Protein AF-A0A497ER72-F1 (afdb_monomer_lite)

Radius of gyration: 13.81 Å; chains: 1; bounding box: 29×17×36 Å

Organism: NCBI:txid2056631

Secondary structure (DSSP, 8-state):
---------SEEEEEEEEETTEEEEEEEETTT--EEEEETTS-EEEE------------

Structure (mmCIF, N/CA/C/O backbone):
data_AF-A0A497ER72-F1
#
_entry.id   AF-A0A497ER72-F1
#
loop_
_atom_site.group_PDB
_atom_site.id
_atom_site.type_symbol
_atom_site.label_atom_id
_atom_site.label_alt_id
_atom_site.label_comp_id
_atom_site.label_asym_id
_atom_site.label_entity_id
_atom_site.label_seq_id
_atom_site.pdbx_PDB_ins_code
_atom_site.Cartn_x
_atom_site.Cartn_y
_atom_site.Cartn_z
_atom_site.occupancy
_atom_site.B_iso_or_equiv
_atom_site.auth_seq_id
_atom_site.auth_comp_id
_atom_site.auth_asym_id
_atom_site.auth_atom_id
_atom_site.pdbx_PDB_model_num
ATOM 1 N N . MET A 1 1 ? -4.595 -6.354 24.044 1.00 45.50 1 MET A N 1
ATOM 2 C CA . MET A 1 1 ? -4.452 -7.004 22.727 1.00 45.50 1 MET A CA 1
ATOM 3 C C . MET A 1 1 ? -5.578 -6.506 21.858 1.00 45.50 1 MET A C 1
ATOM 5 O O . MET A 1 1 ? -6.710 -6.631 22.284 1.00 45.50 1 MET A O 1
ATOM 9 N N . ASN A 1 2 ? -5.261 -5.918 20.712 1.00 41.69 2 ASN A N 1
ATOM 10 C CA . ASN A 1 2 ? -6.035 -6.117 19.494 1.00 41.69 2 ASN A CA 1
ATOM 11 C C . ASN A 1 2 ? -5.108 -5.665 18.357 1.00 41.69 2 ASN A C 1
ATOM 13 O O . ASN A 1 2 ? -5.129 -4.527 17.907 1.00 41.69 2 ASN A O 1
ATOM 17 N N . ASN A 1 3 ? -4.208 -6.579 17.965 1.00 53.72 3 ASN A N 1
ATOM 18 C CA . ASN A 1 3 ? -3.690 -6.642 16.597 1.00 53.72 3 ASN A CA 1
ATOM 19 C C . ASN A 1 3 ? -4.911 -6.978 15.730 1.00 53.72 3 ASN A C 1
ATOM 21 O O . ASN A 1 3 ? -5.116 -8.123 15.329 1.00 53.72 3 ASN A O 1
ATOM 25 N N . GLU A 1 4 ? -5.832 -6.021 15.608 1.00 56.81 4 GLU A N 1
ATOM 26 C CA . GLU A 1 4 ? -7.027 -6.176 14.794 1.00 56.81 4 GLU A CA 1
ATOM 27 C C . GLU A 1 4 ? -6.503 -6.428 13.403 1.00 56.81 4 GLU A C 1
ATOM 29 O O . GLU A 1 4 ? -5.722 -5.626 12.893 1.00 56.81 4 GLU A O 1
ATOM 34 N N . LYS A 1 5 ? -6.862 -7.585 12.848 1.00 67.50 5 LYS A N 1
ATOM 35 C CA . LYS A 1 5 ? -6.561 -7.974 11.477 1.00 67.50 5 LYS A CA 1
ATOM 36 C C . LYS A 1 5 ? -7.096 -6.873 10.566 1.00 67.50 5 LYS A C 1
ATOM 38 O O . LYS A 1 5 ? -8.253 -6.904 10.156 1.00 67.50 5 LYS A O 1
ATOM 43 N N . CYS A 1 6 ? -6.289 -5.847 10.330 1.00 80.69 6 CYS A N 1
ATOM 44 C CA . CYS A 1 6 ? -6.673 -4.728 9.504 1.00 80.69 6 CYS A CA 1
ATOM 45 C C . CYS A 1 6 ? -6.665 -5.257 8.081 1.00 80.69 6 CYS A C 1
ATOM 47 O O . CYS A 1 6 ? -5.618 -5.598 7.548 1.00 80.69 6 CYS A O 1
ATOM 49 N N . SER A 1 7 ? -7.838 -5.348 7.462 1.00 84.94 7 SER A N 1
ATOM 50 C CA . SER A 1 7 ? -7.963 -5.865 6.096 1.00 84.94 7 SER A CA 1
ATOM 51 C C . SER A 1 7 ? -7.365 -4.928 5.040 1.00 84.94 7 SER A C 1
ATOM 53 O O . SER A 1 7 ? -7.424 -5.242 3.860 1.00 84.94 7 SER A O 1
ATOM 55 N N . HIS A 1 8 ? -6.865 -3.754 5.449 1.00 88.44 8 HIS A N 1
ATOM 56 C CA . HIS A 1 8 ? -6.265 -2.727 4.592 1.00 88.44 8 HIS A CA 1
ATOM 57 C C . HIS A 1 8 ? -7.097 -2.343 3.362 1.00 88.44 8 HIS A C 1
ATOM 59 O O . HIS A 1 8 ? -6.555 -1.951 2.338 1.00 88.44 8 HIS A O 1
ATOM 65 N N . GLY A 1 9 ? -8.428 -2.401 3.466 1.00 86.88 9 GLY A N 1
ATOM 66 C CA . GLY A 1 9 ? -9.318 -2.080 2.342 1.00 86.88 9 GLY A CA 1
ATOM 67 C C . GLY A 1 9 ? -9.308 -0.605 1.920 1.00 86.88 9 GLY A C 1
ATOM 68 O O . GLY A 1 9 ? -9.753 -0.284 0.826 1.00 86.88 9 GLY A O 1
ATOM 69 N N . GLU A 1 10 ? -8.797 0.294 2.770 1.00 93.25 10 GLU A N 1
ATOM 70 C CA . GLU A 1 10 ? -8.708 1.731 2.488 1.00 93.25 10 GLU A CA 1
ATOM 71 C C . GLU A 1 10 ? -7.266 2.209 2.668 1.00 93.25 10 GLU A C 1
AT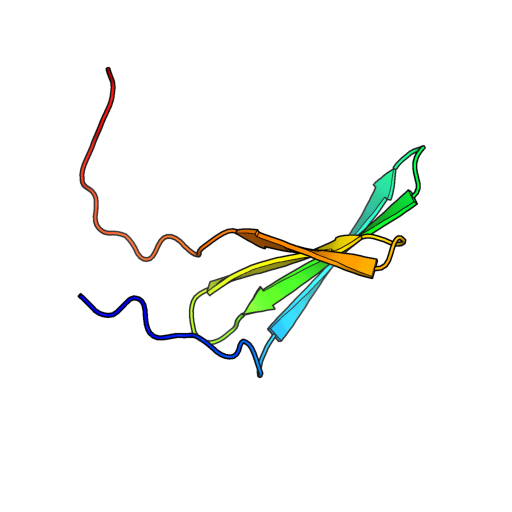OM 73 O O . GLU A 1 10 ? -6.767 2.345 3.795 1.00 93.25 10 GLU A O 1
ATOM 78 N N . VAL A 1 11 ? -6.595 2.451 1.541 1.00 94.88 11 VAL A N 1
ATOM 79 C CA . VAL A 1 11 ? -5.194 2.872 1.482 1.00 94.88 11 VAL A CA 1
ATOM 80 C C . VAL A 1 11 ? -5.022 4.157 0.679 1.00 94.88 11 VAL A C 1
ATOM 82 O O . VAL A 1 11 ? -5.782 4.460 -0.236 1.00 94.88 11 VAL A O 1
ATOM 85 N N . GLU A 1 12 ? -4.001 4.921 1.038 1.00 96.56 12 GLU A N 1
ATOM 86 C CA . GLU A 1 12 ? -3.525 6.103 0.335 1.00 96.56 12 GLU A CA 1
ATOM 87 C C . GLU A 1 12 ? -2.258 5.768 -0.432 1.00 96.56 12 GLU A C 1
ATOM 89 O O . GLU A 1 12 ? -1.338 5.197 0.142 1.00 96.56 12 GLU A O 1
ATOM 94 N N . PHE A 1 13 ? -2.177 6.141 -1.702 1.00 96.25 13 PHE A N 1
ATOM 95 C CA . PHE A 1 13 ? -0.927 6.027 -2.438 1.00 96.25 13 PHE A CA 1
ATOM 96 C C . PHE A 1 13 ? 0.053 7.111 -1.973 1.00 96.25 13 PHE A C 1
ATOM 98 O O . PHE A 1 13 ? -0.262 8.297 -2.038 1.00 96.25 13 PHE A O 1
ATOM 105 N N . LEU A 1 14 ? 1.228 6.694 -1.503 1.00 95.94 14 LEU A N 1
ATOM 106 C CA . LEU A 1 14 ? 2.279 7.599 -1.035 1.00 95.94 14 LEU A CA 1
ATOM 107 C C . LEU A 1 14 ? 3.267 7.959 -2.144 1.00 95.94 14 LEU A C 1
ATOM 109 O O . LEU A 1 14 ? 3.800 9.065 -2.157 1.00 95.94 14 LEU A O 1
ATOM 113 N N . GLY A 1 15 ? 3.533 7.026 -3.059 1.00 96.06 15 GLY A N 1
ATOM 114 C CA . GLY A 1 15 ? 4.516 7.238 -4.108 1.00 96.06 15 GLY A CA 1
ATOM 115 C C . GLY A 1 15 ? 5.103 5.954 -4.671 1.00 96.06 15 GLY A C 1
ATOM 116 O O . GLY A 1 15 ? 4.745 4.837 -4.287 1.00 96.06 15 GLY A O 1
ATOM 117 N N . ILE A 1 16 ? 6.020 6.152 -5.611 1.00 95.62 16 ILE A N 1
ATOM 118 C CA . ILE A 1 16 ? 6.794 5.100 -6.258 1.00 95.62 16 ILE A CA 1
ATOM 119 C C . ILE A 1 16 ? 8.278 5.377 -6.041 1.00 95.62 16 ILE A C 1
ATOM 121 O O . ILE A 1 16 ? 8.738 6.493 -6.277 1.00 95.62 16 ILE A O 1
ATOM 125 N N . GLU A 1 17 ? 9.021 4.339 -5.686 1.00 94.12 17 GLU A N 1
ATOM 126 C CA . GLU A 1 17 ? 10.479 4.316 -5.744 1.00 94.12 17 GLU A CA 1
ATOM 127 C C . GLU A 1 17 ? 10.908 3.453 -6.934 1.00 94.12 17 GLU A C 1
ATOM 129 O O . GLU A 1 17 ? 10.420 2.336 -7.110 1.00 94.12 17 GLU A O 1
ATOM 134 N N . ARG A 1 18 ? 11.798 3.979 -7.779 1.00 93.31 18 ARG A N 1
ATOM 135 C CA . ARG A 1 18 ? 12.392 3.237 -8.898 1.00 93.31 18 ARG A CA 1
ATOM 136 C C . ARG A 1 18 ? 13.849 2.965 -8.564 1.00 93.31 18 ARG A C 1
ATOM 138 O O . ARG A 1 18 ? 14.645 3.901 -8.524 1.00 93.31 18 ARG A O 1
ATOM 145 N N . GLY A 1 19 ? 14.176 1.707 -8.311 1.00 85.75 19 GLY A N 1
ATOM 146 C CA . GLY A 1 19 ? 15.540 1.247 -8.089 1.00 85.75 19 GLY A CA 1
ATOM 147 C C . GLY A 1 19 ? 16.098 0.521 -9.309 1.00 85.75 19 GLY A C 1
ATOM 148 O O . GLY A 1 19 ? 15.390 0.248 -10.276 1.00 85.75 19 GLY A O 1
ATOM 149 N N . SER A 1 20 ? 17.376 0.155 -9.241 1.00 81.19 20 SER A N 1
ATOM 150 C CA . SER A 1 20 ? 18.050 -0.609 -10.300 1.00 81.19 20 SER A CA 1
ATOM 151 C C . SER A 1 20 ? 17.429 -1.990 -10.545 1.00 81.19 20 SER A C 1
ATOM 153 O O . SER A 1 20 ? 17.532 -2.506 -11.652 1.00 81.19 20 SER A O 1
ATOM 155 N N . SER A 1 21 ? 16.784 -2.574 -9.527 1.00 76.00 21 SER A N 1
ATOM 156 C CA . SER A 1 21 ? 16.161 -3.906 -9.589 1.00 76.00 21 SER A CA 1
ATOM 157 C C . SER A 1 21 ? 14.641 -3.888 -9.790 1.00 76.00 21 SER A C 1
ATOM 159 O O . SER A 1 21 ? 14.038 -4.954 -9.789 1.00 76.00 21 SER A O 1
ATOM 161 N N . GLY A 1 22 ? 14.008 -2.718 -9.944 1.00 87.5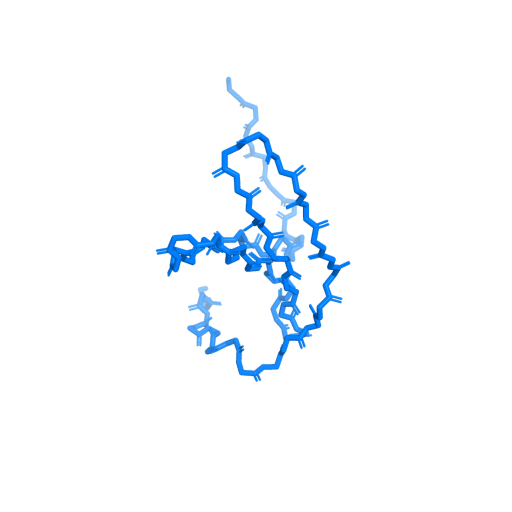0 22 GLY A N 1
ATOM 162 C CA . GLY A 1 22 ? 12.567 -2.634 -10.201 1.00 87.50 22 GLY A CA 1
ATOM 163 C C . GLY A 1 22 ? 11.868 -1.456 -9.527 1.00 87.50 22 GLY A C 1
ATOM 164 O O . GLY A 1 22 ? 12.492 -0.494 -9.068 1.00 87.50 22 GLY A O 1
ATOM 165 N N . VAL A 1 23 ? 10.538 -1.532 -9.487 1.00 91.56 23 VAL A N 1
ATOM 166 C CA . VAL A 1 23 ? 9.658 -0.464 -9.001 1.00 91.56 23 VAL A CA 1
ATOM 167 C C . VAL A 1 23 ? 8.921 -0.900 -7.734 1.00 91.56 23 VAL A C 1
ATOM 169 O O . VAL A 1 23 ? 8.211 -1.902 -7.736 1.00 91.56 23 VAL A O 1
ATOM 172 N N . ASN A 1 24 ? 9.026 -0.107 -6.668 1.00 93.44 24 ASN A N 1
ATOM 173 C CA . ASN A 1 24 ? 8.263 -0.285 -5.432 1.00 93.44 24 ASN A CA 1
ATOM 174 C C . ASN A 1 24 ? 7.160 0.772 -5.338 1.00 93.44 24 ASN A C 1
ATOM 176 O O . ASN A 1 24 ? 7.409 1.965 -5.514 1.00 93.44 24 ASN A O 1
ATOM 180 N N . LYS A 1 25 ? 5.931 0.346 -5.041 1.00 95.44 25 LYS A N 1
ATOM 181 C CA . LYS A 1 25 ? 4.778 1.222 -4.796 1.00 95.44 25 LYS A CA 1
ATOM 182 C C . LYS A 1 25 ? 4.449 1.227 -3.314 1.00 95.44 25 LYS A C 1
ATOM 184 O O . LYS A 1 25 ? 4.273 0.168 -2.718 1.00 95.44 25 LYS A O 1
ATOM 189 N N . TYR A 1 26 ? 4.308 2.413 -2.745 1.00 96.31 26 TYR A N 1
ATOM 190 C CA . TYR A 1 26 ? 4.045 2.594 -1.324 1.00 96.31 26 TYR A CA 1
ATOM 191 C C . TYR A 1 26 ? 2.607 3.043 -1.120 1.00 96.31 26 TYR A C 1
ATOM 193 O O . TYR A 1 26 ? 2.142 4.000 -1.746 1.00 96.31 26 TYR A O 1
ATOM 201 N N . TYR A 1 27 ? 1.919 2.374 -0.204 1.00 96.00 27 TYR A N 1
ATOM 202 C CA . TYR A 1 27 ? 0.550 2.677 0.176 1.00 96.00 27 TYR A CA 1
ATOM 203 C C . TYR A 1 27 ? 0.446 2.777 1.693 1.00 96.00 27 TYR A C 1
ATOM 205 O O . TYR A 1 27 ? 1.023 1.968 2.404 1.00 96.00 27 TYR A O 1
ATOM 213 N N . ARG A 1 28 ? -0.312 3.729 2.226 1.00 94.56 28 ARG A N 1
ATOM 214 C CA . ARG A 1 28 ? -0.573 3.850 3.662 1.00 94.56 28 ARG A CA 1
ATOM 215 C C . ARG A 1 28 ? -2.010 3.491 3.967 1.00 94.56 28 ARG A C 1
ATOM 217 O O . ARG A 1 28 ? -2.922 4.120 3.442 1.00 94.56 28 ARG A O 1
ATOM 224 N N . CYS A 1 29 ? -2.243 2.547 4.865 1.00 93.69 29 CYS A N 1
ATOM 225 C CA . CYS A 1 29 ? -3.584 2.284 5.357 1.00 93.69 29 CYS A CA 1
ATOM 226 C C . CYS A 1 29 ? -4.111 3.497 6.132 1.00 93.69 29 CYS A C 1
ATOM 228 O O . CYS A 1 29 ? -3.524 3.907 7.136 1.00 93.69 29 CYS A O 1
ATOM 230 N N . LYS A 1 30 ? -5.262 4.034 5.716 1.00 91.56 30 LYS A N 1
ATOM 231 C CA . LYS A 1 30 ? -5.903 5.171 6.396 1.00 91.56 30 LYS A CA 1
ATOM 232 C C . LYS A 1 30 ? -6.486 4.797 7.765 1.00 91.56 30 LYS A C 1
ATOM 234 O O . LYS A 1 30 ? -6.721 5.678 8.583 1.00 91.56 30 LYS A O 1
ATOM 239 N N . LYS A 1 31 ? -6.687 3.499 8.036 1.00 90.00 31 LYS A N 1
ATOM 240 C CA . LYS A 1 31 ? -7.277 2.988 9.289 1.00 90.00 31 LYS A CA 1
ATOM 241 C C . LYS A 1 31 ? -6.242 2.767 10.389 1.00 90.00 31 LYS A C 1
ATOM 243 O O . LYS A 1 31 ? -6.365 3.314 11.484 1.00 90.00 31 LYS A O 1
ATOM 248 N N . CYS A 1 32 ? -5.230 1.945 10.110 1.00 89.12 32 CYS A N 1
ATOM 249 C CA . CYS A 1 32 ? -4.216 1.567 11.099 1.00 89.12 32 CYS A CA 1
ATOM 250 C C . CYS A 1 32 ? -2.911 2.362 10.964 1.00 89.12 32 CYS A C 1
ATOM 252 O O . CYS A 1 32 ? -2.110 2.379 11.895 1.00 89.12 32 CYS A O 1
ATOM 254 N N . GLY A 1 33 ? -2.699 3.042 9.835 1.00 90.06 33 GLY A N 1
ATOM 255 C CA . GLY A 1 33 ? -1.468 3.775 9.560 1.00 90.06 33 GLY A CA 1
ATOM 256 C C . GLY A 1 33 ? -0.298 2.904 9.103 1.00 90.06 33 GLY A C 1
ATOM 257 O O . GLY A 1 33 ? 0.784 3.457 8.924 1.00 90.06 33 GLY A O 1
ATOM 258 N N . ALA A 1 3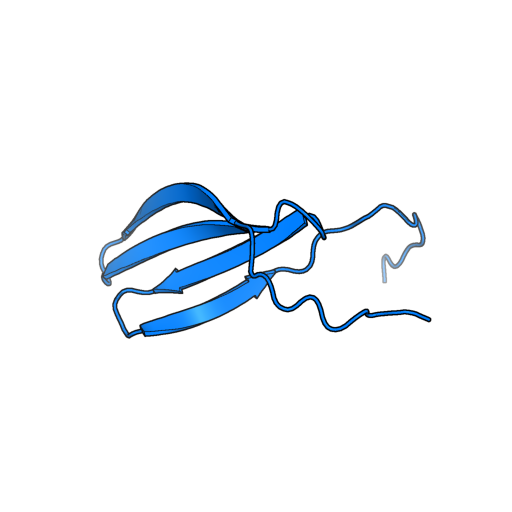4 ? -0.498 1.593 8.910 1.00 92.25 34 ALA A N 1
ATOM 259 C CA . ALA A 1 34 ? 0.511 0.704 8.336 1.00 92.25 34 ALA A CA 1
ATOM 260 C C . ALA A 1 34 ? 0.879 1.124 6.910 1.00 92.25 34 ALA A C 1
ATOM 262 O O . ALA A 1 34 ? 0.042 1.662 6.179 1.00 92.25 34 ALA A O 1
ATOM 263 N N . VAL A 1 35 ? 2.121 0.863 6.518 1.00 94.56 35 VAL A N 1
ATOM 264 C CA . VAL A 1 35 ? 2.619 1.103 5.163 1.00 94.56 35 VAL A CA 1
ATOM 265 C C . VAL A 1 35 ? 2.757 -0.235 4.451 1.00 94.56 35 VAL A C 1
ATOM 267 O O . VAL A 1 35 ? 3.423 -1.139 4.939 1.00 94.56 35 VAL A O 1
ATOM 270 N N . LEU A 1 36 ? 2.117 -0.356 3.298 1.00 94.44 36 LEU A N 1
ATOM 271 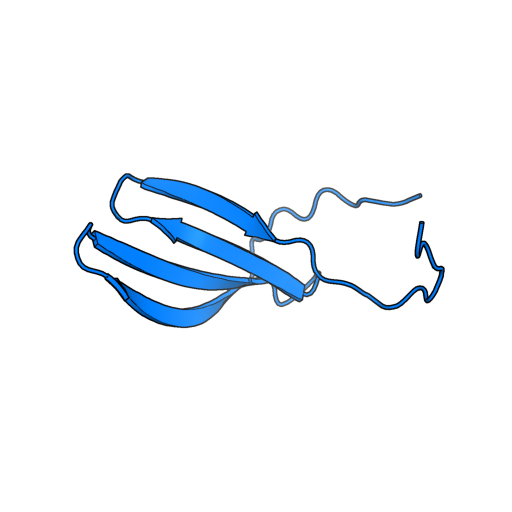C CA . LEU A 1 36 ? 2.204 -1.495 2.403 1.00 94.44 36 LEU A CA 1
ATOM 272 C C . LEU A 1 36 ? 3.147 -1.151 1.253 1.00 94.44 36 LEU A C 1
ATOM 274 O O . LEU A 1 36 ? 2.982 -0.114 0.606 1.00 94.44 36 LEU A O 1
ATOM 278 N N . VAL A 1 37 ? 4.111 -2.022 0.985 1.00 95.00 37 VAL A N 1
ATOM 279 C CA . VAL A 1 37 ? 5.064 -1.886 -0.118 1.00 95.00 37 VAL A CA 1
ATOM 280 C C . VAL A 1 37 ? 4.793 -3.003 -1.110 1.00 95.00 37 VAL A C 1
ATOM 282 O O . VAL A 1 37 ? 4.945 -4.174 -0.776 1.00 95.00 37 VAL A O 1
ATOM 285 N N . LEU A 1 38 ? 4.363 -2.643 -2.314 1.00 94.38 38 LEU A N 1
ATOM 286 C CA . LEU A 1 38 ? 4.141 -3.579 -3.408 1.00 94.38 38 LEU A CA 1
ATOM 287 C C . LEU A 1 38 ? 5.304 -3.476 -4.390 1.00 94.38 38 LEU A C 1
ATOM 289 O O . LEU A 1 38 ? 5.457 -2.452 -5.064 1.00 94.38 38 LEU A O 1
ATOM 293 N N . SER A 1 39 ? 6.103 -4.531 -4.468 1.00 92.00 39 SER A N 1
ATOM 294 C CA . SER A 1 39 ? 7.196 -4.645 -5.431 1.00 92.00 39 SER A CA 1
ATOM 295 C C . SER A 1 39 ? 6.681 -5.059 -6.808 1.00 92.00 39 SER A C 1
ATOM 297 O O . SER A 1 39 ? 5.611 -5.658 -6.940 1.00 92.00 39 SER A O 1
ATOM 299 N N . GLU A 1 40 ? 7.454 -4.756 -7.847 1.00 90.44 40 GLU A N 1
ATOM 300 C CA . GLU A 1 40 ? 7.130 -5.104 -9.236 1.00 90.44 40 GLU A CA 1
ATOM 301 C C . GLU A 1 40 ? 6.962 -6.616 -9.457 1.00 90.44 40 GLU A C 1
ATOM 303 O O . GLU A 1 40 ? 6.127 -7.034 -10.255 1.00 90.44 40 GLU A O 1
ATOM 308 N N . GLU A 1 41 ? 7.665 -7.435 -8.672 1.00 88.00 41 GLU A N 1
ATOM 309 C CA . GLU A 1 41 ? 7.551 -8.900 -8.663 1.00 88.00 41 GLU A CA 1
ATOM 310 C C . GLU A 1 41 ? 6.233 -9.414 -8.042 1.00 88.00 41 GLU A C 1
ATOM 312 O O . GLU A 1 41 ? 6.006 -10.619 -7.956 1.00 88.00 41 GLU A O 1
ATOM 317 N N . GLY A 1 42 ? 5.349 -8.517 -7.590 1.00 88.62 42 GLY A N 1
ATOM 318 C CA . GLY A 1 42 ? 4.059 -8.859 -6.988 1.00 88.62 42 GLY A CA 1
ATOM 319 C C . GLY A 1 42 ? 4.131 -9.228 -5.505 1.00 88.62 42 GLY A C 1
ATOM 320 O O . GLY A 1 42 ? 3.133 -9.671 -4.938 1.00 88.62 42 GLY A O 1
ATOM 321 N N . VAL A 1 43 ? 5.284 -9.034 -4.859 1.00 91.50 43 VAL A N 1
ATOM 322 C CA . VAL A 1 43 ? 5.454 -9.260 -3.417 1.00 91.50 43 VAL A CA 1
ATOM 323 C C . VAL A 1 43 ? 4.932 -8.055 -2.634 1.00 91.50 43 VAL A C 1
ATOM 325 O O . VAL A 1 43 ? 5.270 -6.911 -2.942 1.00 91.50 43 VAL A O 1
ATOM 328 N N . LEU A 1 44 ? 4.106 -8.318 -1.617 1.00 92.38 44 LEU A N 1
ATOM 329 C CA . LEU A 1 44 ? 3.549 -7.303 -0.725 1.00 92.38 44 LEU A CA 1
ATOM 330 C C . LEU A 1 44 ? 4.202 -7.395 0.657 1.00 92.38 44 LEU A C 1
ATOM 332 O O . LEU A 1 44 ? 4.081 -8.411 1.340 1.00 92.38 44 LEU A O 1
ATOM 336 N N . TYR A 1 45 ? 4.834 -6.309 1.085 1.00 91.25 45 TYR A N 1
ATOM 337 C CA . TYR A 1 45 ? 5.401 -6.160 2.421 1.00 91.25 45 TYR A CA 1
ATOM 338 C C . TYR A 1 45 ? 4.535 -5.227 3.263 1.00 91.25 45 TYR A C 1
ATOM 340 O O . TYR A 1 45 ? 4.058 -4.205 2.773 1.00 91.25 45 TYR A O 1
ATOM 348 N N . GLU A 1 46 ? 4.361 -5.554 4.542 1.00 92.00 46 GLU A N 1
ATOM 349 C CA . GLU A 1 46 ? 3.644 -4.721 5.507 1.00 92.00 46 GLU A CA 1
ATOM 350 C C . GLU A 1 46 ? 4.611 -4.187 6.565 1.00 92.00 46 GLU A C 1
ATOM 352 O O . GLU A 1 46 ? 5.321 -4.944 7.227 1.00 92.00 46 GLU A O 1
ATOM 357 N N . ILE A 1 47 ? 4.599 -2.871 6.749 1.00 91.81 47 ILE A N 1
ATOM 358 C CA . ILE A 1 47 ? 5.296 -2.163 7.815 1.00 91.81 47 ILE A CA 1
ATOM 359 C C . ILE A 1 47 ? 4.223 -1.672 8.796 1.00 91.81 47 ILE A C 1
ATOM 361 O O . ILE A 1 47 ? 3.460 -0.757 8.458 1.00 91.81 47 ILE A O 1
ATOM 365 N N . PRO A 1 48 ? 4.115 -2.262 9.999 1.00 88.56 48 PRO A N 1
ATOM 366 C CA . PRO A 1 48 ? 3.072 -1.908 10.950 1.00 88.56 48 PRO A CA 1
ATOM 367 C C . PRO A 1 48 ? 3.197 -0.446 11.387 1.00 88.56 48 PRO A C 1
ATOM 369 O O . PRO A 1 48 ? 4.281 0.052 11.694 1.00 88.56 48 PRO A O 1
ATOM 372 N N . GLY A 1 49 ? 2.063 0.254 11.427 1.00 81.62 49 GLY A N 1
ATOM 373 C CA . GLY A 1 49 ? 2.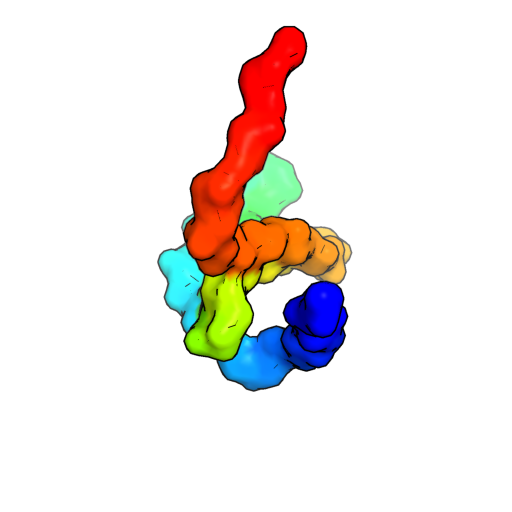011 1.632 11.898 1.00 81.62 49 GLY A CA 1
ATOM 374 C C . GLY A 1 49 ? 2.206 1.683 13.411 1.00 81.62 49 GLY A C 1
ATOM 375 O O . GLY A 1 49 ? 1.411 1.118 14.162 1.00 81.62 49 GLY A O 1
ATOM 376 N N . ILE A 1 50 ? 3.230 2.394 13.880 1.00 74.62 50 ILE A N 1
ATOM 377 C CA . ILE A 1 50 ? 3.397 2.685 15.306 1.00 74.62 50 ILE A CA 1
ATOM 378 C C . ILE A 1 50 ? 2.335 3.696 15.761 1.00 74.62 50 ILE A C 1
ATOM 380 O O . ILE A 1 50 ? 2.550 4.907 15.752 1.00 74.62 50 ILE A O 1
ATOM 384 N N . LYS A 1 51 ? 1.167 3.227 16.210 1.00 59.91 51 LYS A N 1
ATOM 385 C CA . LYS A 1 51 ? 0.399 4.028 17.172 1.00 59.91 51 LYS A CA 1
ATOM 386 C C . LYS A 1 51 ? 1.163 3.962 18.484 1.00 59.91 51 LYS A C 1
ATOM 388 O O . LYS A 1 51 ? 1.240 2.899 19.088 1.00 59.91 51 LYS A O 1
ATOM 393 N N . SER A 1 52 ? 1.772 5.085 18.860 1.00 51.62 52 SER A N 1
ATOM 394 C CA . SER A 1 52 ? 2.577 5.236 20.069 1.00 51.62 52 SER A CA 1
ATOM 395 C C . SER A 1 52 ? 1.919 4.560 21.276 1.00 51.62 52 SER A C 1
ATOM 397 O O . SER A 1 52 ? 0.976 5.076 21.873 1.00 51.62 52 SER A O 1
ATOM 399 N N . LYS A 1 53 ? 2.443 3.397 21.647 1.00 47.19 53 LYS A N 1
ATOM 400 C CA . LYS A 1 53 ? 2.849 3.193 23.024 1.00 47.19 53 LYS A CA 1
ATOM 401 C C . LYS A 1 53 ? 4.360 3.304 23.011 1.00 47.19 53 LYS A C 1
ATOM 403 O O . LYS A 1 53 ? 5.041 2.401 22.535 1.00 47.19 53 LYS A O 1
ATOM 408 N N . SER A 1 54 ? 4.866 4.436 23.489 1.00 51.25 54 SER A N 1
ATOM 409 C CA . SER A 1 54 ? 6.170 4.459 24.135 1.00 51.25 54 SER A CA 1
ATOM 410 C C . SER A 1 54 ? 6.261 3.234 25.037 1.00 51.25 54 SER A C 1
ATOM 412 O O . SER A 1 54 ? 5.487 3.144 25.979 1.00 51.25 54 SER A O 1
ATOM 414 N N . GLU A 1 55 ? 7.152 2.301 24.729 1.00 52.97 55 GLU A N 1
ATOM 415 C CA . GLU A 1 55 ? 7.865 1.494 25.713 1.00 52.97 55 GLU A CA 1
ATOM 416 C C . GLU A 1 55 ? 9.061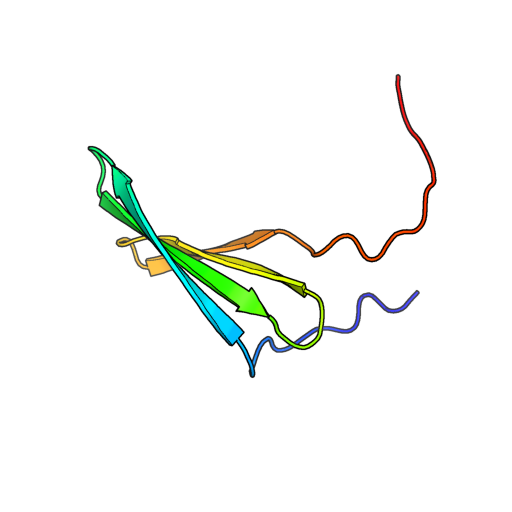 0.821 25.030 1.00 52.97 55 GLU A C 1
ATOM 418 O O . GLU A 1 55 ? 8.993 0.322 23.909 1.00 52.97 55 GLU A O 1
ATOM 423 N N . ALA A 1 56 ? 10.194 0.958 25.706 1.00 57.06 56 ALA A N 1
ATOM 424 C CA . ALA A 1 56 ? 11.549 0.814 25.217 1.00 57.06 56 ALA A CA 1
ATOM 425 C C . ALA A 1 56 ? 11.962 -0.627 24.894 1.00 57.06 56 ALA A C 1
ATOM 427 O O . ALA A 1 56 ? 11.518 -1.565 25.552 1.00 57.06 56 ALA A O 1
ATOM 428 N N . LYS A 1 57 ? 12.979 -0.766 24.034 1.00 47.22 57 LYS A N 1
ATOM 429 C CA . LYS A 1 57 ? 14.179 -1.515 24.430 1.00 47.22 57 LYS A CA 1
ATOM 430 C C . LYS A 1 57 ? 15.397 -1.127 23.589 1.00 47.22 57 LYS A C 1
ATOM 432 O O . LYS A 1 57 ? 15.597 -1.623 22.488 1.00 47.22 57 LYS A O 1
ATOM 437 N N . SER A 1 58 ? 16.222 -0.255 24.162 1.00 51.28 58 SER A N 1
ATOM 438 C CA . SER A 1 58 ? 17.672 -0.368 24.017 1.00 51.28 58 SER A CA 1
ATOM 439 C C . SER A 1 58 ? 18.107 -1.676 24.683 1.00 51.28 58 SER A C 1
ATOM 441 O O . SER A 1 58 ? 17.689 -1.965 25.809 1.00 51.28 58 SER A O 1
ATOM 443 N N . SER A 1 59 ? 18.924 -2.480 24.019 1.00 54.66 59 SER A N 1
ATOM 444 C CA . SER A 1 59 ? 19.782 -3.488 24.651 1.00 54.66 59 SER A CA 1
ATOM 445 C C . SER A 1 59 ? 21.063 -3.583 23.848 1.00 54.66 59 SER A C 1
ATOM 447 O O . SER A 1 59 ? 20.951 -3.554 22.604 1.00 54.66 59 SER A O 1
#

Sequence (59 aa):
MNNEKCSHGEVEFLGIERGSSGVNKYYRCKKCGAVLVLSEEGVLYEIPGIKSKSEAKSS

Foldseek 3Di:
DPPPPPVLPAWDWPDWDQDPVFIWTWIARPPQRWIWIQTPVRDIDIHGDDPDDDDDDDD

pLDDT: mean 81.71, std 17.07, range [41.69, 96.56]